Protein AF-A0A411MLT9-F1 (afdb_monomer_lite)

Foldseek 3Di:
DPPLVVLVVQLVVLVVQLVVLVVVLVVLVVVLVVLVVVLVVLVVVLVVLVVVVVVLPDDDDDPVRVVVSVVVNVVSVVSNVVSVVVNVVSVVVSVVSVVVSVVSVVSSVVSVVSSVVSVVVSVVVVVVVVVVVVVVVVVVVVVVVVVVVVVVD

Radius of gyration: 35.91 Å; chains: 1; bounding box: 62×25×120 Å

Structure (mmCIF, N/CA/C/O backbone):
data_AF-A0A411MLT9-F1
#
_entry.id   AF-A0A411MLT9-F1
#
loop_
_atom_site.group_PDB
_atom_site.id
_atom_site.type_symbol
_atom_site.label_atom_id
_atom_site.label_alt_id
_atom_site.label_comp_id
_atom_site.label_asym_id
_atom_site.label_entity_id
_atom_site.label_seq_id
_atom_site.pdbx_PDB_ins_code
_atom_site.Cartn_x
_atom_site.Cartn_y
_atom_site.Cartn_z
_atom_site.occupancy
_atom_site.B_iso_or_equiv
_atom_site.auth_seq_id
_atom_site.auth_comp_id
_atom_site.auth_asym_id
_atom_site.auth_atom_id
_atom_site.pdbx_PDB_model_num
ATOM 1 N N . MET A 1 1 ? 20.753 -8.782 -37.784 1.00 48.72 1 MET A N 1
ATOM 2 C CA . MET A 1 1 ? 20.481 -7.933 -36.599 1.00 48.72 1 MET A CA 1
ATOM 3 C C . MET A 1 1 ? 19.447 -8.604 -35.689 1.00 48.72 1 MET A C 1
ATOM 5 O O . MET A 1 1 ? 18.261 -8.456 -35.935 1.00 48.72 1 MET A O 1
ATOM 9 N N . ARG A 1 2 ? 19.865 -9.348 -34.655 1.00 52.91 2 ARG A N 1
ATOM 10 C CA . ARG A 1 2 ? 18.942 -9.989 -33.688 1.00 52.91 2 ARG A CA 1
ATOM 11 C C . ARG A 1 2 ? 18.630 -9.116 -32.456 1.00 52.91 2 ARG A C 1
ATOM 13 O O . ARG A 1 2 ? 17.584 -9.279 -31.847 1.00 52.91 2 ARG A O 1
ATOM 20 N N . CYS A 1 3 ? 19.452 -8.101 -32.169 1.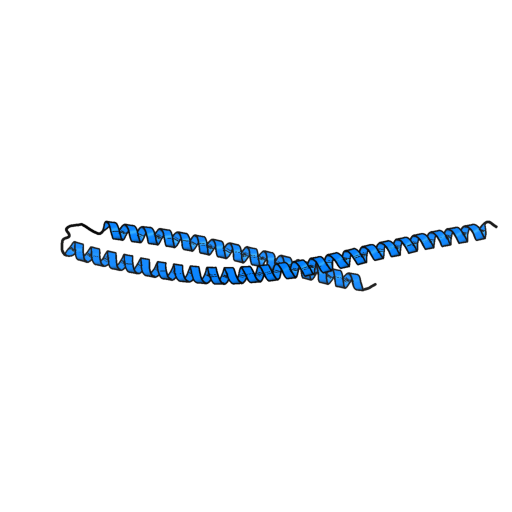00 59.75 3 CYS A N 1
ATOM 21 C CA . CYS A 1 3 ? 19.371 -7.341 -30.915 1.00 59.75 3 CYS A CA 1
ATOM 22 C C . CYS A 1 3 ? 18.087 -6.518 -30.691 1.00 59.75 3 CYS A C 1
ATOM 24 O O . CYS A 1 3 ? 17.785 -6.217 -29.545 1.00 59.75 3 CYS A O 1
ATOM 26 N N . SER A 1 4 ? 17.311 -6.119 -31.713 1.00 72.25 4 SER A N 1
ATOM 27 C CA . SER A 1 4 ? 16.112 -5.288 -31.451 1.00 72.25 4 SER A CA 1
ATOM 28 C C . SER A 1 4 ? 14.959 -6.053 -30.815 1.00 72.25 4 SER A C 1
ATOM 30 O O . SER A 1 4 ? 14.186 -5.441 -30.085 1.00 72.25 4 SER A O 1
ATOM 32 N N . ALA A 1 5 ? 14.823 -7.349 -31.110 1.00 82.50 5 ALA A N 1
ATOM 33 C CA . ALA A 1 5 ? 13.736 -8.164 -30.573 1.00 82.50 5 ALA A CA 1
ATOM 34 C C . ALA A 1 5 ? 13.896 -8.344 -29.057 1.00 82.50 5 ALA A C 1
ATOM 36 O O . ALA A 1 5 ? 12.936 -8.166 -28.311 1.00 82.50 5 ALA A O 1
ATOM 37 N N . ASP A 1 6 ? 15.130 -8.562 -28.599 1.00 87.50 6 ASP A N 1
ATOM 38 C CA . ASP A 1 6 ? 15.438 -8.674 -27.174 1.00 87.50 6 ASP A CA 1
ATOM 39 C C . ASP A 1 6 ? 15.133 -7.360 -26.446 1.00 87.50 6 ASP A C 1
ATOM 41 O O . ASP A 1 6 ? 14.421 -7.358 -25.447 1.00 87.50 6 ASP A O 1
ATOM 45 N N . TRP A 1 7 ? 15.580 -6.210 -26.969 1.00 86.38 7 TRP A N 1
ATOM 46 C CA . TRP A 1 7 ? 15.267 -4.904 -26.366 1.00 86.38 7 TRP A CA 1
ATOM 47 C C . TRP A 1 7 ? 13.764 -4.599 -26.329 1.00 86.38 7 TRP A C 1
ATOM 49 O O . TRP A 1 7 ? 13.293 -3.995 -25.366 1.00 86.38 7 TRP A O 1
ATOM 59 N N . GLN A 1 8 ? 13.001 -5.029 -27.339 1.00 89.19 8 GLN A N 1
ATOM 60 C CA . GLN A 1 8 ? 11.538 -4.931 -27.334 1.00 89.19 8 GLN A CA 1
ATOM 61 C C . GLN A 1 8 ? 10.915 -5.809 -26.244 1.00 89.19 8 GLN A C 1
ATOM 63 O O . GLN A 1 8 ? 10.004 -5.359 -25.549 1.00 89.19 8 GLN A O 1
ATOM 68 N N . ALA A 1 9 ? 11.416 -7.033 -26.058 1.00 90.94 9 ALA A N 1
ATOM 69 C CA . ALA A 1 9 ? 10.969 -7.917 -24.987 1.00 90.94 9 ALA A CA 1
ATOM 70 C C . ALA A 1 9 ? 11.275 -7.320 -23.602 1.00 90.94 9 ALA A C 1
ATOM 72 O O . ALA A 1 9 ? 10.384 -7.251 -22.755 1.00 90.94 9 ALA A O 1
ATOM 73 N N . TRP A 1 10 ? 12.488 -6.799 -23.390 1.00 91.69 10 TRP A N 1
ATOM 74 C CA . TRP A 1 10 ? 12.871 -6.119 -22.146 1.00 91.69 10 TRP A CA 1
ATOM 75 C C . TRP A 1 10 ? 12.020 -4.880 -21.863 1.00 91.69 10 TRP A C 1
ATOM 77 O O . TRP A 1 10 ? 11.622 -4.663 -20.718 1.00 91.69 10 TRP A O 1
ATOM 87 N N . LEU A 1 11 ? 11.703 -4.087 -22.891 1.00 93.56 11 LEU A N 1
ATOM 88 C CA . LEU A 1 11 ? 10.820 -2.932 -22.752 1.00 93.56 11 LEU A CA 1
ATOM 89 C C . LEU A 1 11 ? 9.418 -3.360 -22.299 1.00 93.56 11 LEU A C 1
ATOM 91 O O . LEU A 1 11 ? 8.921 -2.820 -21.315 1.00 93.56 11 LEU A O 1
ATOM 95 N N . ARG A 1 12 ? 8.827 -4.373 -22.944 1.00 93.94 12 ARG A N 1
ATOM 96 C CA . ARG A 1 12 ? 7.508 -4.911 -22.567 1.00 93.94 12 ARG A CA 1
ATOM 97 C C . ARG A 1 12 ? 7.491 -5.456 -21.140 1.00 93.94 12 ARG A C 1
ATOM 99 O O . ARG A 1 12 ? 6.563 -5.177 -20.392 1.00 93.94 12 ARG A O 1
ATOM 106 N N . LEU A 1 13 ? 8.528 -6.194 -20.736 1.00 93.94 13 LEU A N 1
ATOM 107 C CA . LEU A 1 13 ? 8.662 -6.691 -19.361 1.00 93.94 13 LEU A CA 1
ATOM 108 C C . LEU A 1 13 ? 8.785 -5.550 -18.340 1.00 93.94 13 LEU A C 1
ATOM 110 O O . LEU A 1 13 ? 8.270 -5.645 -17.226 1.00 93.94 13 LEU A O 1
ATOM 114 N N . ALA A 1 14 ? 9.469 -4.464 -18.696 1.00 92.94 14 ALA A N 1
ATOM 115 C CA . ALA A 1 14 ? 9.542 -3.287 -17.841 1.00 92.94 14 ALA A CA 1
ATOM 116 C C . ALA A 1 14 ? 8.189 -2.559 -17.756 1.00 92.94 14 ALA A C 1
ATOM 118 O O . ALA A 1 14 ? 7.812 -2.126 -16.670 1.00 92.94 14 ALA A O 1
ATOM 119 N N . GLU A 1 15 ? 7.442 -2.469 -18.861 1.00 95.19 15 GLU A N 1
ATOM 120 C CA . GLU A 1 15 ? 6.093 -1.883 -18.907 1.00 95.19 15 GLU A CA 1
ATOM 121 C C . GLU A 1 15 ? 5.118 -2.635 -18.011 1.00 95.19 15 GLU A C 1
ATOM 123 O O . GLU A 1 15 ? 4.476 -2.022 -17.157 1.00 95.19 15 GLU A O 1
ATOM 128 N N . THR A 1 16 ? 5.055 -3.962 -18.142 1.00 95.50 16 THR A N 1
ATOM 129 C CA . THR A 1 16 ? 4.176 -4.790 -17.306 1.00 95.50 16 THR A CA 1
ATOM 130 C C . THR A 1 16 ? 4.538 -4.667 -15.831 1.00 95.50 16 THR A C 1
ATOM 132 O O . THR A 1 16 ? 3.655 -4.549 -14.983 1.00 95.50 16 THR A O 1
ATOM 135 N N . ARG A 1 17 ? 5.835 -4.609 -15.502 1.00 94.19 17 ARG A N 1
ATOM 136 C CA . ARG A 1 17 ? 6.293 -4.412 -14.122 1.00 94.19 17 ARG A CA 1
ATOM 137 C C . ARG A 1 17 ? 5.906 -3.044 -13.560 1.00 94.19 17 ARG A C 1
ATOM 139 O O . ARG A 1 17 ? 5.497 -2.965 -12.404 1.00 94.19 17 ARG A O 1
ATOM 146 N N . VAL A 1 18 ? 6.024 -1.976 -14.349 1.00 96.25 18 VAL A N 1
ATOM 147 C CA . VAL A 1 18 ? 5.587 -0.628 -13.947 1.00 96.25 18 VAL A CA 1
ATOM 148 C C . VAL A 1 18 ? 4.076 -0.605 -13.711 1.00 96.25 18 VAL A C 1
ATOM 150 O O . VAL A 1 18 ? 3.640 -0.120 -12.670 1.00 96.25 18 VAL A O 1
ATOM 153 N N . GLN A 1 19 ? 3.289 -1.184 -14.621 1.00 95.81 19 GLN A N 1
ATOM 154 C CA . GLN A 1 19 ? 1.831 -1.261 -14.490 1.00 95.81 19 GLN A CA 1
ATOM 155 C C . GLN A 1 19 ? 1.405 -2.048 -13.247 1.00 95.81 19 GLN A C 1
ATOM 157 O O . GLN A 1 19 ? 0.563 -1.575 -12.487 1.00 95.81 19 GLN A O 1
ATOM 162 N N . ALA A 1 20 ? 2.021 -3.204 -12.990 1.00 95.50 20 ALA A N 1
ATOM 163 C CA . ALA A 1 20 ? 1.731 -4.008 -11.805 1.00 95.50 20 ALA A CA 1
ATOM 164 C C . ALA A 1 20 ? 2.023 -3.240 -10.503 1.00 95.50 20 ALA A C 1
ATOM 166 O O . ALA A 1 20 ? 1.218 -3.263 -9.574 1.00 95.50 20 ALA A O 1
ATOM 167 N N . LEU A 1 21 ? 3.139 -2.504 -10.445 1.00 95.44 21 LEU A N 1
ATOM 168 C CA . LEU A 1 21 ? 3.483 -1.675 -9.285 1.00 95.44 21 LEU A CA 1
ATOM 169 C C . LEU A 1 21 ? 2.514 -0.499 -9.101 1.00 95.44 21 LEU A C 1
ATOM 171 O O . LEU A 1 21 ? 2.144 -0.188 -7.972 1.00 95.44 21 LEU A O 1
ATOM 175 N N . GLN A 1 22 ? 2.069 0.134 -10.188 1.00 96.12 22 GLN A N 1
ATOM 176 C CA . GLN A 1 22 ? 1.059 1.197 -10.136 1.00 96.12 22 GLN A CA 1
ATOM 177 C C . GLN A 1 22 ? -0.294 0.675 -9.640 1.00 96.12 22 GLN A C 1
ATOM 179 O O . GLN A 1 22 ? -0.925 1.308 -8.794 1.00 96.12 22 GLN A O 1
ATOM 184 N N . GLN A 1 23 ? -0.721 -0.492 -10.125 1.00 95.62 23 GLN A N 1
ATOM 185 C CA . GLN A 1 23 ? -1.940 -1.150 -9.656 1.00 95.62 23 GLN A CA 1
ATOM 186 C C . GLN A 1 23 ? -1.831 -1.518 -8.173 1.00 95.62 23 GLN A C 1
ATOM 188 O O . GLN A 1 23 ? -2.728 -1.175 -7.402 1.00 95.62 23 GLN A O 1
ATOM 193 N N . GLY A 1 24 ? -0.712 -2.120 -7.759 1.00 94.88 24 GLY A N 1
ATOM 194 C CA . GLY A 1 24 ? -0.430 -2.436 -6.358 1.00 94.88 24 GLY A CA 1
ATOM 195 C C . GLY A 1 24 ? -0.509 -1.204 -5.456 1.00 94.88 24 GLY A C 1
ATOM 196 O O . GLY A 1 24 ? -1.246 -1.218 -4.475 1.00 94.88 24 GLY A O 1
ATOM 197 N N . LEU A 1 25 ? 0.146 -0.103 -5.843 1.00 95.75 25 LEU A N 1
ATOM 198 C CA . LEU A 1 25 ? 0.082 1.170 -5.117 1.00 95.75 25 LEU A CA 1
ATOM 199 C C . LEU A 1 25 ? -1.344 1.701 -4.991 1.00 95.75 25 LEU A C 1
ATOM 201 O O . LEU A 1 25 ? -1.741 2.125 -3.909 1.00 95.75 25 LEU A O 1
ATOM 205 N N . SER A 1 26 ? -2.125 1.656 -6.074 1.00 95.56 26 SER A N 1
ATOM 206 C CA . SER A 1 26 ? -3.521 2.098 -6.036 1.00 95.56 26 SER A CA 1
ATOM 207 C C . SER A 1 26 ? -4.364 1.258 -5.069 1.00 95.56 26 SER A C 1
ATOM 209 O O . SER A 1 26 ? -5.204 1.806 -4.357 1.00 95.56 26 SER A O 1
ATOM 211 N N . GLY A 1 27 ? -4.101 -0.052 -4.992 1.00 96.19 27 GLY A N 1
ATOM 212 C CA . GLY A 1 27 ? -4.727 -0.956 -4.030 1.00 96.19 27 GLY A CA 1
ATOM 213 C C . GLY A 1 27 ? -4.366 -0.593 -2.592 1.00 96.19 27 GLY A C 1
ATOM 214 O O . GLY A 1 27 ? -5.263 -0.387 -1.776 1.00 96.19 27 GLY A O 1
ATOM 215 N N . THR A 1 28 ? -3.074 -0.417 -2.306 1.00 94.25 28 THR A N 1
ATOM 216 C CA . THR A 1 28 ? -2.576 -0.009 -0.983 1.00 94.25 28 THR A CA 1
ATOM 217 C C . THR A 1 28 ? -3.170 1.336 -0.547 1.00 94.25 28 THR A C 1
ATOM 219 O O . THR A 1 28 ? -3.594 1.488 0.595 1.00 94.25 28 THR A O 1
ATOM 222 N N . THR A 1 29 ? -3.273 2.314 -1.454 1.00 94.25 29 THR A N 1
ATOM 223 C CA . THR A 1 29 ? -3.886 3.619 -1.154 1.00 94.25 29 THR A CA 1
ATOM 224 C C . THR A 1 29 ? -5.372 3.501 -0.819 1.00 94.25 29 THR A C 1
ATOM 226 O O . THR A 1 29 ? -5.824 4.128 0.135 1.00 94.25 29 THR A O 1
ATOM 229 N N . ARG A 1 30 ? -6.133 2.668 -1.540 1.00 96.56 30 ARG A N 1
ATOM 230 C CA . ARG A 1 30 ? -7.548 2.418 -1.207 1.00 96.56 30 ARG A CA 1
ATOM 231 C C . ARG A 1 30 ? -7.706 1.744 0.154 1.00 96.56 30 ARG A C 1
ATOM 233 O O . ARG A 1 30 ? -8.608 2.103 0.899 1.00 96.56 30 ARG A O 1
ATOM 240 N N . GLN A 1 31 ? -6.832 0.793 0.485 1.00 95.12 31 GLN A N 1
ATOM 241 C CA . GLN A 1 31 ? -6.841 0.132 1.793 1.00 95.12 31 GLN A CA 1
ATOM 242 C C . GLN A 1 31 ? -6.543 1.115 2.928 1.00 95.12 31 GLN A C 1
ATOM 244 O O . GLN A 1 31 ? -7.242 1.109 3.935 1.00 95.12 31 GLN A O 1
ATOM 249 N N . LEU A 1 32 ? -5.557 1.998 2.747 1.00 95.25 32 LEU A N 1
ATOM 250 C CA . LEU A 1 32 ? -5.257 3.055 3.714 1.00 95.25 32 LEU A CA 1
ATOM 251 C C . LEU A 1 32 ? -6.444 3.998 3.926 1.00 95.25 32 LEU A C 1
ATOM 253 O O . LEU A 1 32 ? -6.745 4.327 5.071 1.00 95.25 32 LEU A O 1
ATOM 257 N N . GLN A 1 33 ? -7.137 4.385 2.851 1.00 95.62 33 GLN A N 1
ATOM 258 C CA . GLN A 1 33 ? -8.341 5.209 2.956 1.00 95.62 33 GLN A CA 1
ATOM 259 C C . GLN A 1 33 ? -9.441 4.489 3.743 1.00 95.62 33 GLN A C 1
ATOM 261 O O . GLN A 1 33 ? -9.990 5.057 4.677 1.00 95.62 33 GLN A O 1
ATOM 266 N N . ALA A 1 34 ? -9.705 3.217 3.434 1.00 95.44 34 ALA A N 1
ATOM 267 C CA . ALA A 1 34 ? -10.717 2.439 4.145 1.00 95.44 34 ALA A CA 1
ATOM 268 C C . ALA A 1 34 ? -10.411 2.317 5.648 1.00 95.44 34 ALA A C 1
ATOM 270 O O . ALA A 1 34 ? -11.307 2.476 6.471 1.00 95.44 34 ALA A O 1
ATOM 271 N N . LEU A 1 35 ? -9.147 2.084 6.019 1.00 94.56 35 LEU A N 1
ATOM 272 C CA . LEU A 1 35 ? -8.732 2.059 7.425 1.00 94.56 35 LEU A CA 1
ATOM 273 C C . LEU A 1 35 ? -8.868 3.429 8.095 1.00 94.56 35 LEU A C 1
ATOM 275 O O . LEU A 1 35 ? -9.186 3.505 9.278 1.00 94.56 35 LEU A O 1
ATOM 279 N N . HIS A 1 36 ? -8.602 4.511 7.362 1.00 94.44 36 HIS A N 1
ATOM 280 C CA . HIS A 1 36 ? -8.798 5.867 7.867 1.00 94.44 36 HIS A CA 1
ATOM 281 C C . HIS A 1 36 ? -10.274 6.142 8.167 1.00 94.44 36 HIS A C 1
ATOM 283 O O . HIS A 1 36 ? -10.585 6.578 9.272 1.00 94.44 36 HIS A O 1
ATOM 289 N N . ASP A 1 37 ? -11.167 5.802 7.237 1.00 94.19 37 ASP A N 1
ATOM 290 C CA . ASP A 1 37 ? -12.613 5.987 7.388 1.00 94.19 37 ASP A CA 1
ATOM 291 C C . ASP A 1 37 ? -13.188 5.103 8.517 1.00 94.19 37 ASP A C 1
ATOM 293 O O . ASP A 1 37 ? -14.074 5.510 9.266 1.00 94.19 37 ASP A O 1
ATOM 297 N N . GLN A 1 38 ? -12.659 3.887 8.689 1.00 92.81 38 GLN A N 1
ATOM 298 C CA . GLN A 1 38 ? -13.008 3.025 9.825 1.00 92.81 38 GLN A CA 1
ATOM 299 C C . GLN A 1 38 ? -12.536 3.621 11.157 1.00 92.81 38 GLN A C 1
ATOM 301 O O . GLN A 1 38 ? -13.285 3.634 12.134 1.00 92.81 38 GLN A O 1
ATOM 306 N N . GLY A 1 39 ? -11.303 4.130 11.198 1.00 93.56 39 GLY A N 1
ATOM 307 C CA . GLY A 1 39 ? -10.742 4.761 12.388 1.00 93.56 39 GLY A CA 1
ATOM 308 C C . GLY A 1 39 ? -11.494 6.030 12.793 1.00 93.56 39 GLY A C 1
ATOM 309 O O . GLY A 1 39 ? -11.768 6.220 13.976 1.00 93.56 39 GLY A O 1
ATOM 310 N N . SER A 1 40 ? -11.880 6.877 11.835 1.00 93.00 40 SER A N 1
ATOM 311 C CA . SER A 1 40 ? -12.676 8.076 12.123 1.00 93.00 40 SER A CA 1
ATOM 312 C C . SER A 1 40 ? -14.053 7.718 12.683 1.00 93.00 40 SER A C 1
ATOM 314 O O . SER A 1 40 ? -14.439 8.265 13.714 1.00 93.00 40 SER A O 1
ATOM 316 N N . GLY A 1 41 ? -14.742 6.732 12.099 1.00 91.94 41 GLY A N 1
ATOM 317 C CA . GLY A 1 41 ? -16.033 6.263 12.609 1.00 91.94 41 GLY A CA 1
ATOM 318 C C . GLY A 1 41 ? -15.959 5.725 14.044 1.00 91.94 41 GLY A C 1
ATOM 319 O O . GLY A 1 41 ? -16.834 6.007 14.863 1.00 91.94 41 GLY A O 1
ATOM 320 N N . LEU A 1 42 ? -14.893 4.997 14.393 1.00 90.25 42 LEU A N 1
ATO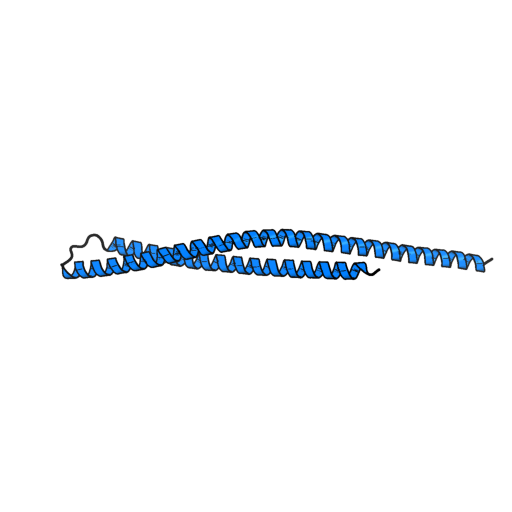M 321 C CA . LEU A 1 42 ? -14.676 4.531 15.769 1.00 90.25 42 LEU A CA 1
ATOM 322 C C . LEU A 1 42 ? -14.359 5.677 16.740 1.00 90.25 42 LEU A C 1
ATOM 324 O O . LEU A 1 42 ? -14.807 5.649 17.887 1.00 90.25 42 LEU A O 1
ATOM 328 N N . LEU A 1 43 ? -13.611 6.694 16.303 1.00 91.75 43 LEU A N 1
ATOM 329 C CA . LEU A 1 43 ? -13.342 7.885 17.115 1.00 91.75 43 LEU A CA 1
ATOM 330 C C . LEU A 1 43 ? -14.623 8.674 17.411 1.00 91.75 43 LEU A C 1
ATOM 332 O O . LEU A 1 43 ? -14.822 9.091 18.551 1.00 91.75 43 LEU A O 1
ATOM 336 N N . GLU A 1 44 ? -15.508 8.829 16.425 1.00 91.69 44 GLU A N 1
ATOM 337 C CA . GLU A 1 44 ? -16.820 9.460 16.612 1.00 91.69 44 GLU A CA 1
ATOM 338 C C . GLU A 1 44 ? -17.668 8.692 17.636 1.00 91.69 44 GLU A C 1
ATOM 340 O O . GLU A 1 44 ? -18.220 9.284 18.565 1.00 91.69 44 GLU A O 1
ATOM 345 N N . GLN A 1 45 ? -17.716 7.361 17.530 1.00 87.56 45 GLN A N 1
ATOM 346 C CA . GLN A 1 45 ? -18.437 6.514 18.485 1.00 87.56 45 GLN A CA 1
ATOM 347 C C . GLN A 1 45 ? -17.854 6.598 19.901 1.00 87.56 45 GLN A C 1
ATOM 349 O O . GLN A 1 45 ? -18.604 6.665 20.876 1.00 87.56 45 GLN A O 1
ATOM 354 N N . LEU A 1 46 ? -16.525 6.636 20.034 1.00 89.81 46 LEU A N 1
ATOM 355 C CA . LEU A 1 46 ? -15.870 6.840 21.325 1.00 89.81 46 LEU A CA 1
ATOM 356 C C . LEU A 1 46 ? -16.230 8.185 21.952 1.00 89.81 46 LEU A C 1
ATOM 358 O O . LEU A 1 46 ? -16.405 8.253 23.170 1.00 89.81 46 LEU A O 1
ATOM 362 N N . GLU A 1 47 ? -16.352 9.239 21.150 1.00 89.50 47 GLU A N 1
ATOM 363 C CA . GLU A 1 47 ? -16.736 10.556 21.647 1.00 89.50 47 GLU A CA 1
ATOM 364 C C . 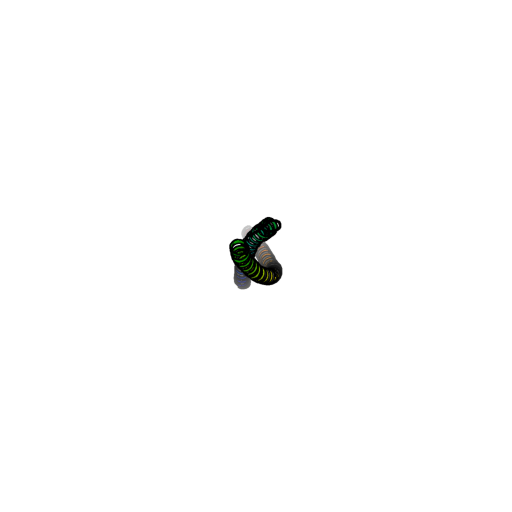GLU A 1 47 ? -18.190 10.571 22.135 1.00 89.50 47 GLU A C 1
ATOM 366 O O . GLU A 1 47 ? -18.460 11.058 23.233 1.00 89.50 47 GLU A O 1
ATOM 371 N N . VAL A 1 48 ? -19.106 9.916 21.414 1.00 87.75 48 VAL A N 1
ATOM 372 C CA . VAL A 1 48 ? -20.490 9.708 21.878 1.00 87.75 48 VAL A CA 1
ATOM 373 C C . VAL A 1 48 ? -20.518 8.950 23.211 1.00 87.75 48 VAL A C 1
ATOM 375 O O . VAL A 1 48 ? -21.208 9.355 24.146 1.00 87.75 48 VAL A O 1
ATOM 378 N N . LEU A 1 49 ? -19.732 7.875 23.350 1.00 87.00 49 LEU A N 1
ATOM 379 C CA . LEU A 1 49 ? -19.643 7.121 24.607 1.00 87.00 49 LEU A CA 1
ATOM 380 C C . LEU A 1 49 ? -19.079 7.965 25.763 1.00 87.00 49 LEU A C 1
ATOM 382 O O . LEU A 1 49 ? -19.488 7.783 26.912 1.00 87.00 49 LEU A O 1
ATOM 386 N N . ARG A 1 50 ? -18.149 8.886 25.484 1.00 85.44 50 ARG A N 1
ATOM 387 C CA . ARG A 1 50 ? -17.617 9.822 26.487 1.00 85.44 50 ARG A CA 1
ATOM 388 C C . ARG A 1 50 ? -18.665 10.839 26.923 1.00 85.44 50 ARG A C 1
ATOM 390 O O . ARG A 1 50 ? -18.792 11.061 28.124 1.00 85.44 50 ARG A O 1
ATOM 397 N N . GLN A 1 51 ? -19.430 11.398 25.989 1.00 85.06 51 GLN A N 1
ATOM 398 C CA . GLN A 1 51 ? -20.511 12.342 26.287 1.00 85.06 51 GLN A CA 1
ATOM 399 C C . GLN A 1 51 ? -21.595 11.695 27.156 1.00 85.06 51 GLN A C 1
ATOM 401 O O . GLN A 1 51 ? -21.923 12.226 28.216 1.00 85.06 51 GLN A O 1
ATOM 406 N N . LEU A 1 52 ? -22.037 10.482 26.798 1.00 80.38 52 LEU A N 1
ATOM 407 C CA . LEU A 1 52 ? -23.012 9.710 27.581 1.00 80.38 52 LEU A CA 1
ATOM 408 C C . LEU A 1 52 ? -22.556 9.447 29.024 1.00 80.38 52 LEU A C 1
ATOM 410 O O . LEU A 1 52 ? -23.382 9.337 29.923 1.00 80.38 52 LEU A O 1
ATOM 414 N N . ARG A 1 53 ? -21.244 9.341 29.265 1.00 77.00 53 ARG A N 1
ATOM 415 C CA . ARG A 1 53 ? -20.695 9.166 30.615 1.00 77.00 53 ARG A CA 1
ATOM 416 C C . ARG A 1 53 ? -20.746 10.456 31.442 1.00 77.00 53 ARG A C 1
ATOM 418 O O . ARG A 1 53 ? -20.897 10.366 32.656 1.00 77.00 53 ARG A O 1
ATOM 425 N N . ILE A 1 54 ? -20.592 11.622 30.814 1.00 76.75 54 ILE A N 1
ATOM 426 C CA . ILE A 1 54 ? -20.623 12.930 31.492 1.00 76.75 54 ILE A CA 1
ATOM 427 C C . ILE A 1 54 ? -22.057 13.280 31.912 1.00 76.75 54 ILE A C 1
ATOM 429 O O . ILE A 1 54 ? -22.268 13.776 33.014 1.00 76.75 54 ILE A O 1
ATOM 433 N N . GLU A 1 55 ? -23.051 12.959 31.078 1.00 66.81 55 GLU A N 1
ATOM 434 C CA . GLU A 1 55 ? -24.478 13.204 31.357 1.00 66.81 55 GLU A CA 1
ATOM 435 C C . GLU A 1 55 ? -25.019 12.435 32.580 1.00 66.81 55 GLU A C 1
ATOM 437 O O . GLU A 1 55 ? -26.068 12.775 33.127 1.00 66.81 55 GLU A O 1
ATOM 442 N N . GLU A 1 56 ? -24.305 11.400 33.028 1.00 66.06 56 GLU A N 1
ATOM 443 C CA . GLU A 1 56 ? -24.687 10.540 34.151 1.00 66.06 56 GLU A CA 1
ATOM 444 C C . GLU A 1 56 ? -24.224 11.061 35.530 1.00 66.06 56 GLU A C 1
ATOM 446 O O . GLU A 1 56 ? -24.594 10.487 36.559 1.00 66.06 56 GLU A O 1
ATOM 451 N N . GLU A 1 57 ? -23.438 12.143 35.589 1.00 65.00 57 GLU A N 1
ATOM 452 C CA . GLU A 1 57 ? -22.969 12.750 36.841 1.00 65.00 57 GLU A CA 1
ATOM 453 C C . GLU A 1 57 ? -23.951 13.831 37.344 1.00 65.00 57 GLU A C 1
ATOM 455 O O . GLU A 1 57 ? -24.273 14.777 36.632 1.00 65.00 57 GLU A O 1
ATOM 460 N N . GLY A 1 58 ? -24.424 13.721 38.598 1.00 64.69 58 GLY A N 1
ATOM 461 C CA . GLY A 1 58 ? -25.135 14.821 39.281 1.00 64.69 58 GLY A CA 1
ATOM 462 C C . GLY A 1 58 ? -26.606 14.603 39.662 1.00 64.69 58 GLY A C 1
ATOM 463 O O . GLY A 1 58 ? -27.277 15.567 40.024 1.00 64.69 58 GLY A O 1
ATOM 464 N N . GLN A 1 59 ? -27.127 13.372 39.631 1.00 67.38 59 GLN A N 1
ATOM 465 C CA . GLN A 1 59 ? -28.51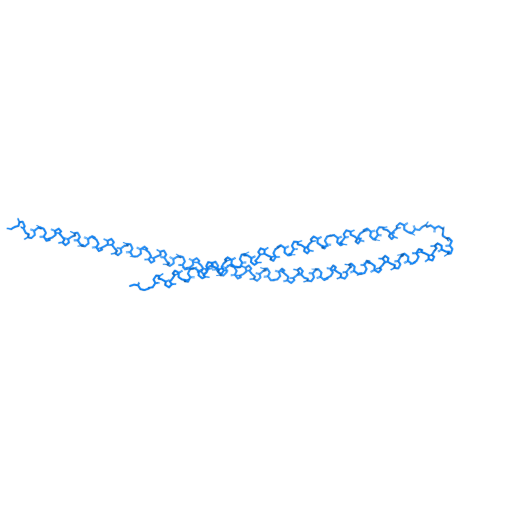2 13.085 40.042 1.00 67.38 59 GLN A CA 1
ATOM 466 C C . GLN A 1 59 ? -28.597 12.463 41.447 1.00 67.38 59 GLN A C 1
ATOM 468 O O . GLN A 1 59 ? -27.789 11.610 41.817 1.00 67.38 59 GLN A O 1
ATOM 473 N N . HIS A 1 60 ? -29.610 12.851 42.233 1.00 75.31 60 HIS A N 1
ATOM 474 C CA . HIS A 1 60 ? -29.976 12.143 43.464 1.00 75.31 60 HIS A CA 1
ATOM 475 C C . HIS A 1 60 ? -30.696 10.842 43.099 1.00 75.31 60 HIS A C 1
ATOM 477 O O . HIS A 1 60 ? -31.829 10.863 42.621 1.00 75.31 60 HIS A O 1
ATOM 483 N N . LEU A 1 61 ? -30.025 9.710 43.311 1.00 79.06 61 LEU A N 1
ATOM 484 C CA . LEU A 1 61 ? -30.492 8.396 42.873 1.00 79.06 61 LEU A CA 1
ATOM 485 C C . LEU A 1 61 ? -30.908 7.539 44.068 1.00 79.06 61 LEU A C 1
ATOM 487 O O . LEU A 1 61 ? -30.215 7.474 45.084 1.00 79.06 61 LEU A O 1
ATOM 491 N N . SER A 1 62 ? -32.016 6.817 43.919 1.00 85.38 62 SER A N 1
ATOM 492 C CA . SER A 1 62 ? -32.329 5.689 44.797 1.00 85.38 62 SER A CA 1
ATOM 493 C C . SER A 1 62 ? -31.295 4.568 44.630 1.00 85.38 62 SER A C 1
ATOM 495 O O . SER A 1 62 ? -30.614 4.467 43.609 1.00 85.38 62 SER A O 1
ATOM 497 N N . TYR A 1 63 ? -31.205 3.665 45.609 1.00 83.81 63 TYR A N 1
ATOM 498 C CA . TYR A 1 63 ? -30.265 2.538 45.566 1.00 83.81 63 TYR A CA 1
ATOM 499 C C . TYR A 1 63 ? -30.420 1.658 44.309 1.00 83.81 63 TYR A C 1
ATOM 501 O O . TYR A 1 63 ? -29.424 1.243 43.716 1.00 83.81 63 TYR A O 1
ATOM 509 N N . ALA A 1 64 ? -31.657 1.398 43.871 1.00 86.50 64 ALA A N 1
ATOM 510 C CA . ALA A 1 64 ? -31.919 0.629 42.654 1.00 86.50 64 ALA A CA 1
ATOM 511 C C . ALA A 1 64 ? -31.399 1.358 41.403 1.00 86.50 64 ALA A C 1
ATOM 513 O O . ALA A 1 64 ? -30.679 0.765 40.600 1.00 86.50 64 ALA A O 1
ATOM 514 N N . GLN A 1 65 ? -31.673 2.662 41.301 1.00 84.38 65 GLN A N 1
ATOM 515 C CA . GLN A 1 65 ? -31.210 3.502 40.194 1.00 84.38 65 GLN A CA 1
ATOM 516 C C . GLN A 1 65 ? -29.681 3.615 40.158 1.00 84.38 65 GLN A C 1
ATOM 518 O O . GLN A 1 65 ? -29.089 3.523 39.087 1.00 84.38 65 GLN A O 1
ATOM 523 N N . LEU A 1 66 ? -29.025 3.734 41.317 1.00 84.25 66 LEU A N 1
ATOM 524 C CA . LEU A 1 66 ? -27.564 3.729 41.411 1.00 84.25 66 LEU A CA 1
ATOM 525 C C . LEU A 1 66 ? -26.973 2.419 40.874 1.00 84.25 66 LEU A C 1
ATOM 527 O O . LEU A 1 66 ? -25.972 2.420 40.160 1.00 84.25 66 LEU A O 1
ATOM 531 N N . ARG A 1 67 ? -27.588 1.283 41.207 1.00 87.56 67 ARG A N 1
ATOM 532 C CA . ARG A 1 67 ? -27.091 -0.033 40.799 1.00 87.56 67 ARG A CA 1
ATOM 533 C C . ARG A 1 67 ? -27.226 -0.258 39.292 1.00 87.56 67 ARG A C 1
ATOM 535 O O . ARG A 1 67 ? -26.326 -0.836 38.681 1.00 87.56 67 ARG A O 1
ATOM 542 N N . ASP A 1 68 ? -28.315 0.214 38.696 1.00 87.00 68 ASP A N 1
ATOM 543 C CA . ASP A 1 68 ? -28.511 0.164 37.246 1.00 87.00 68 ASP A CA 1
ATOM 544 C C . ASP A 1 68 ? -27.592 1.143 36.507 1.00 87.00 68 ASP A C 1
ATOM 546 O O . ASP A 1 68 ? -26.998 0.766 35.493 1.00 87.00 68 ASP A O 1
ATOM 550 N N . LEU A 1 69 ? -27.358 2.334 37.069 1.00 84.38 69 LEU A N 1
ATOM 551 C CA . LEU A 1 69 ? -26.367 3.280 36.555 1.00 84.38 69 LEU A CA 1
ATOM 552 C C . LEU A 1 69 ? -24.966 2.657 36.517 1.00 84.38 69 LEU A C 1
ATOM 554 O O . LEU A 1 69 ? -24.305 2.665 35.483 1.00 84.38 69 LEU A O 1
ATOM 558 N N . LEU A 1 70 ? -24.523 2.035 37.613 1.00 85.38 70 LEU A N 1
ATOM 559 C CA . LEU A 1 70 ? -23.208 1.387 37.681 1.00 85.38 70 LEU A CA 1
ATOM 560 C C . LEU A 1 70 ? -23.054 0.255 36.653 1.00 85.38 70 LEU A C 1
ATOM 562 O O . LEU A 1 70 ? -21.979 0.093 36.070 1.00 85.38 70 LEU A O 1
ATOM 566 N N . ARG A 1 71 ? -24.119 -0.516 36.391 1.00 89.06 71 ARG A N 1
ATOM 567 C CA . ARG A 1 71 ? -24.122 -1.542 35.332 1.00 89.06 71 ARG A CA 1
ATOM 568 C C . ARG A 1 71 ? -23.961 -0.919 33.952 1.00 89.06 71 ARG A C 1
ATOM 570 O O . ARG A 1 71 ? -23.159 -1.412 33.157 1.00 89.06 71 ARG A O 1
ATOM 577 N N . ARG A 1 72 ? -24.694 0.161 33.676 1.00 86.62 72 ARG A N 1
ATOM 578 C CA . ARG A 1 72 ? -24.600 0.890 32.410 1.00 86.62 72 ARG A CA 1
ATOM 579 C C . ARG A 1 72 ? -23.207 1.488 32.220 1.00 86.62 72 ARG A C 1
ATOM 581 O O . ARG A 1 72 ? -22.604 1.278 31.173 1.00 86.62 72 ARG A O 1
ATOM 588 N N . GLN A 1 73 ? -22.631 2.098 33.253 1.00 86.19 73 GLN A N 1
ATOM 589 C CA . GLN A 1 73 ? -21.258 2.603 33.215 1.00 86.19 73 GLN A CA 1
ATOM 590 C C . GLN A 1 73 ? -20.226 1.503 32.963 1.00 86.19 73 GLN A C 1
ATOM 592 O O . GLN A 1 73 ? -19.290 1.704 32.189 1.00 86.19 73 GLN A O 1
ATOM 597 N N . ALA A 1 74 ? -20.376 0.332 33.588 1.00 89.19 74 ALA A N 1
ATOM 598 C CA . ALA A 1 74 ? -19.490 -0.803 33.339 1.00 89.19 74 ALA A CA 1
ATOM 599 C C . ALA A 1 74 ? -19.567 -1.272 31.876 1.00 89.19 74 ALA A C 1
ATOM 601 O O . ALA A 1 74 ? -18.532 -1.549 31.265 1.00 89.19 74 ALA A O 1
ATOM 602 N N . LEU A 1 75 ? -20.773 -1.305 31.297 1.00 90.94 75 LEU A N 1
ATOM 603 C CA . LEU A 1 75 ? -20.979 -1.625 29.885 1.00 90.94 75 LEU A CA 1
ATOM 604 C C . LEU A 1 75 ? -20.311 -0.592 28.965 1.00 90.94 75 LEU A C 1
ATOM 606 O O . LEU A 1 75 ? -19.538 -0.983 28.092 1.00 90.94 75 LEU A O 1
ATOM 610 N N . LEU A 1 76 ? -20.548 0.705 29.192 1.00 87.50 76 LEU A N 1
ATOM 611 C CA . LEU A 1 76 ? -19.972 1.792 28.389 1.00 87.50 76 LEU A CA 1
ATOM 612 C C . LEU A 1 76 ? -18.438 1.791 28.448 1.00 87.50 76 LEU A C 1
ATOM 614 O O . LEU A 1 76 ? -17.772 1.921 27.423 1.00 87.50 76 LEU A O 1
ATOM 618 N N . ARG A 1 77 ? -17.853 1.566 29.634 1.00 89.38 77 ARG A N 1
ATOM 619 C CA . ARG A 1 77 ? -16.395 1.432 29.797 1.00 89.38 77 ARG A CA 1
ATOM 620 C C . ARG A 1 77 ? -15.844 0.250 29.007 1.00 89.38 77 ARG A C 1
ATOM 622 O O . ARG A 1 77 ? -14.808 0.390 28.364 1.00 89.38 77 ARG A O 1
ATOM 629 N N . ARG A 1 78 ? -16.529 -0.897 29.032 1.00 92.31 78 ARG A N 1
ATOM 630 C CA . ARG A 1 78 ? -16.117 -2.083 28.270 1.00 92.31 78 ARG A CA 1
ATOM 631 C C . ARG A 1 78 ? -16.191 -1.835 26.764 1.00 92.31 78 ARG A C 1
ATOM 633 O O . ARG A 1 78 ? -15.260 -2.200 26.057 1.00 92.31 78 ARG A O 1
ATOM 640 N N . GLN A 1 79 ? -17.257 -1.198 26.281 1.00 91.25 79 GLN A N 1
ATOM 641 C CA . GLN A 1 79 ? -17.392 -0.827 24.868 1.00 91.25 79 GLN A CA 1
ATOM 642 C C . GLN A 1 79 ? -16.274 0.128 24.433 1.00 91.25 79 GLN A C 1
ATOM 644 O O . GLN A 1 79 ? -15.604 -0.132 23.438 1.00 91.25 79 GLN A O 1
ATOM 649 N N . ALA A 1 80 ? -15.990 1.161 25.232 1.00 90.12 80 ALA A N 1
ATOM 650 C CA . ALA A 1 80 ? -14.902 2.092 24.952 1.00 90.12 80 ALA A CA 1
ATOM 651 C C . ALA A 1 80 ? -13.520 1.410 24.946 1.00 90.12 80 ALA A C 1
ATOM 653 O O . ALA A 1 80 ? -12.669 1.733 24.117 1.00 90.12 80 ALA A O 1
ATOM 654 N N . GLN A 1 81 ? -13.286 0.444 25.840 1.00 93.94 81 GLN A N 1
ATOM 655 C CA . GLN A 1 81 ? -12.049 -0.345 25.848 1.00 93.94 81 GLN A CA 1
ATOM 656 C C . GLN A 1 81 ? -11.886 -1.170 24.570 1.00 93.94 81 GLN A C 1
ATOM 658 O O . GLN A 1 81 ? -10.803 -1.165 23.992 1.00 93.94 81 GLN A O 1
ATOM 663 N N . VAL A 1 82 ? -12.947 -1.841 24.112 1.00 94.69 82 VAL A N 1
ATOM 664 C CA . VAL A 1 82 ? -12.921 -2.615 22.860 1.00 94.69 82 VAL A CA 1
ATOM 665 C C . VAL A 1 82 ? -12.597 -1.705 21.674 1.00 94.69 82 VAL A C 1
ATOM 667 O O . VAL A 1 82 ? -11.637 -1.975 20.960 1.00 94.69 82 VAL A O 1
ATOM 670 N N . MET A 1 83 ? -13.296 -0.576 21.534 1.00 93.00 83 MET A N 1
ATOM 671 C CA . MET A 1 83 ? -13.043 0.381 20.448 1.00 93.00 83 MET A CA 1
ATOM 672 C C . MET A 1 83 ? -11.623 0.965 20.494 1.00 93.00 83 MET A C 1
ATOM 674 O O . MET A 1 83 ? -10.995 1.166 19.460 1.00 93.00 83 MET A O 1
ATOM 678 N N . THR A 1 84 ? -11.073 1.205 21.689 1.00 93.88 84 THR A N 1
ATOM 679 C CA . THR A 1 84 ? -9.681 1.669 21.834 1.00 93.88 84 THR A CA 1
ATOM 680 C C . THR A 1 84 ? -8.680 0.624 21.330 1.00 93.88 84 THR A C 1
ATOM 682 O O . THR A 1 84 ? -7.687 0.974 20.693 1.00 93.88 84 THR A O 1
ATOM 685 N N . LEU A 1 85 ? -8.935 -0.662 21.591 1.00 96.31 85 LEU A N 1
ATOM 686 C CA . LEU A 1 85 ? -8.099 -1.752 21.081 1.00 96.31 85 LEU A CA 1
ATOM 687 C C . LEU A 1 85 ? -8.214 -1.888 19.558 1.00 96.31 85 LEU A C 1
ATOM 689 O O . LEU A 1 85 ? -7.198 -2.078 18.892 1.00 96.31 85 LEU A O 1
ATOM 693 N N . GLU A 1 86 ? -9.418 -1.755 19.004 1.00 95.00 86 GLU A N 1
ATOM 694 C CA . GLU A 1 86 ? -9.648 -1.760 17.554 1.00 95.00 86 GLU A CA 1
ATOM 695 C C . GLU A 1 86 ? -8.921 -0.596 16.868 1.00 95.00 86 GLU A C 1
ATOM 697 O O . GLU A 1 86 ? -8.229 -0.804 15.872 1.00 95.00 86 GLU A O 1
ATOM 702 N N . LEU A 1 87 ? -8.966 0.610 17.442 1.00 95.44 87 LEU A N 1
ATOM 703 C CA . LEU A 1 87 ? -8.202 1.757 16.945 1.00 95.44 87 LEU A CA 1
ATOM 704 C C . LEU A 1 87 ? -6.690 1.520 16.973 1.00 95.44 87 LEU A C 1
ATOM 706 O O . LEU A 1 87 ? -5.996 1.888 16.026 1.00 95.44 87 LEU A O 1
ATOM 710 N N . ALA A 1 88 ? -6.170 0.885 18.025 1.00 96.62 88 ALA A N 1
ATOM 711 C CA . ALA A 1 88 ? -4.753 0.539 18.095 1.00 96.62 88 ALA A CA 1
ATOM 712 C C . ALA A 1 88 ? -4.358 -0.455 16.987 1.00 96.62 88 ALA A C 1
ATOM 714 O O . ALA A 1 88 ? -3.313 -0.296 16.354 1.00 96.62 88 ALA A O 1
ATOM 715 N N . GLN A 1 89 ? -5.215 -1.441 16.702 1.00 96.88 89 GLN A N 1
ATOM 716 C CA . GLN A 1 89 ? -5.005 -2.388 15.603 1.00 96.88 89 GLN A CA 1
ATOM 717 C C . GLN A 1 89 ? -5.051 -1.694 14.237 1.00 96.88 89 GLN A C 1
ATOM 719 O O . GLN A 1 89 ? -4.172 -1.931 13.408 1.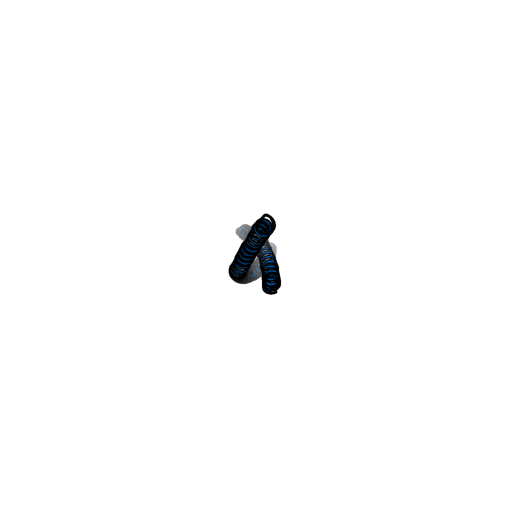00 96.88 89 GLN A O 1
ATOM 724 N N . ILE A 1 90 ? -6.026 -0.808 14.012 1.00 96.25 90 ILE A N 1
ATOM 725 C CA . ILE A 1 90 ? -6.127 -0.006 12.785 1.00 96.25 90 ILE A CA 1
ATOM 726 C C . ILE A 1 90 ? -4.872 0.852 12.602 1.00 96.25 90 ILE A C 1
ATOM 728 O O . ILE A 1 90 ? -4.293 0.851 11.517 1.00 96.25 90 ILE A O 1
ATOM 732 N N . SER A 1 91 ? -4.402 1.527 13.655 1.00 95.88 91 SER A N 1
ATOM 733 C CA . SER A 1 91 ? -3.176 2.335 13.606 1.00 95.88 91 SER A CA 1
ATOM 734 C C . SER A 1 91 ? -1.963 1.491 13.212 1.00 95.88 91 SER A C 1
ATOM 736 O O . SER A 1 91 ? -1.194 1.877 12.334 1.00 95.88 91 SER A O 1
ATOM 738 N N . GLN A 1 92 ? -1.808 0.305 13.807 1.00 97.00 92 GLN A N 1
ATOM 739 C CA . GLN A 1 92 ? -0.711 -0.602 13.470 1.00 97.00 92 GLN A CA 1
ATOM 740 C C . GLN A 1 92 ? -0.779 -1.063 12.004 1.00 97.00 92 GLN A C 1
ATOM 742 O O . GLN A 1 92 ? 0.241 -1.106 11.311 1.00 97.00 92 GLN A O 1
ATOM 747 N N . GLN A 1 93 ? -1.976 -1.387 11.509 1.00 95.88 93 GLN A N 1
ATOM 748 C CA . GLN A 1 93 ? -2.186 -1.767 10.110 1.00 95.88 93 GLN A CA 1
ATOM 749 C C . GLN A 1 93 ? -1.889 -0.608 9.151 1.00 95.88 93 GLN A C 1
ATOM 751 O O . GLN A 1 93 ? -1.254 -0.819 8.115 1.00 95.88 93 GLN A O 1
ATOM 756 N N . GLN A 1 94 ? -2.291 0.616 9.500 1.00 96.12 94 GLN A N 1
ATOM 757 C CA . GLN A 1 94 ? -1.979 1.817 8.726 1.00 96.12 94 GLN A CA 1
ATOM 758 C C . GLN A 1 94 ? -0.470 2.037 8.625 1.00 96.12 94 GLN A C 1
ATOM 760 O O . GLN A 1 94 ? 0.038 2.228 7.521 1.00 96.12 94 GLN A O 1
ATOM 765 N N . GLU A 1 95 ? 0.265 1.945 9.735 1.00 96.56 95 GLU A N 1
ATOM 766 C CA . GLU A 1 95 ? 1.726 2.070 9.724 1.00 96.56 95 GLU A CA 1
ATOM 767 C C . GLU A 1 95 ? 2.386 1.015 8.830 1.00 96.56 95 GLU A C 1
ATOM 769 O O . GLU A 1 95 ? 3.293 1.324 8.052 1.00 96.56 95 GLU A O 1
ATOM 774 N N . GLN A 1 96 ? 1.927 -0.237 8.909 1.00 96.56 96 GLN A N 1
ATOM 775 C CA . GLN A 1 96 ? 2.455 -1.316 8.081 1.00 96.56 96 GLN A CA 1
ATOM 776 C C . GLN A 1 96 ? 2.200 -1.056 6.591 1.00 96.56 96 GLN A C 1
ATOM 778 O O . GLN A 1 96 ? 3.126 -1.152 5.783 1.00 96.56 96 GLN A O 1
ATOM 783 N N . LEU A 1 97 ? 0.976 -0.671 6.222 1.00 96.00 97 LEU A N 1
ATOM 784 C CA . LEU A 1 97 ? 0.627 -0.364 4.835 1.00 96.00 97 LEU A CA 1
ATOM 785 C C . LEU A 1 97 ? 1.356 0.875 4.307 1.00 96.00 97 LEU A C 1
ATOM 787 O O . LEU A 1 97 ? 1.762 0.879 3.148 1.00 96.00 97 LEU A O 1
ATOM 791 N N . GLN A 1 98 ? 1.582 1.899 5.132 1.00 96.25 98 GLN A N 1
ATOM 792 C CA . GLN A 1 98 ? 2.381 3.070 4.754 1.00 96.25 98 GLN A CA 1
ATOM 793 C C . GLN A 1 98 ? 3.834 2.688 4.445 1.00 96.25 98 GLN A C 1
ATOM 795 O O . GLN A 1 98 ? 4.395 3.156 3.450 1.00 96.25 98 GLN A O 1
ATOM 800 N N . ARG A 1 99 ? 4.439 1.789 5.236 1.00 96.38 99 ARG A N 1
ATOM 801 C CA . ARG A 1 99 ? 5.781 1.250 4.947 1.00 96.38 99 ARG A CA 1
ATOM 802 C C . ARG A 1 99 ? 5.792 0.490 3.622 1.00 96.38 99 ARG A C 1
ATOM 804 O O . ARG A 1 99 ? 6.621 0.780 2.760 1.00 96.38 99 ARG A O 1
ATOM 811 N N . THR A 1 100 ? 4.824 -0.403 3.409 1.00 94.94 100 THR A N 1
ATOM 812 C CA . THR A 1 100 ? 4.673 -1.129 2.138 1.00 94.94 100 THR A CA 1
ATOM 813 C C . THR A 1 100 ? 4.470 -0.177 0.956 1.00 94.94 100 THR A C 1
ATOM 815 O O . THR A 1 100 ? 5.068 -0.367 -0.102 1.00 94.94 100 THR A O 1
ATOM 818 N N . GLN A 1 101 ? 3.678 0.883 1.122 1.00 96.25 101 GLN A N 1
ATOM 819 C CA . GLN A 1 101 ? 3.465 1.895 0.091 1.00 96.25 101 GLN A CA 1
ATOM 820 C C . GLN A 1 101 ? 4.773 2.620 -0.257 1.00 96.25 101 GLN A C 1
ATOM 822 O O . GLN A 1 101 ? 5.083 2.788 -1.438 1.00 96.25 101 GLN A O 1
ATOM 827 N N . ALA A 1 102 ? 5.564 3.022 0.741 1.00 95.56 102 ALA A N 1
ATOM 828 C CA . ALA A 1 102 ? 6.852 3.677 0.524 1.00 95.56 102 ALA A CA 1
ATOM 829 C C . ALA A 1 102 ? 7.837 2.769 -0.237 1.00 95.56 102 ALA A C 1
ATOM 831 O O . ALA A 1 102 ? 8.494 3.206 -1.189 1.00 95.56 102 ALA A O 1
ATOM 832 N N . GLU A 1 103 ? 7.892 1.484 0.116 1.00 95.94 103 GLU A N 1
ATOM 833 C CA . GLU A 1 103 ? 8.694 0.483 -0.593 1.00 95.94 103 GLU A CA 1
ATOM 834 C C . GLU A 1 103 ? 8.230 0.302 -2.044 1.00 95.94 103 GLU A C 1
ATOM 836 O O . GLU A 1 103 ? 9.044 0.337 -2.971 1.00 95.94 103 GLU A O 1
ATOM 841 N N . GLN A 1 104 ? 6.921 0.176 -2.269 1.00 94.56 104 GLN A N 1
ATOM 842 C CA . GLN A 1 104 ? 6.341 0.073 -3.609 1.00 94.56 104 GLN A CA 1
ATOM 843 C C . GLN A 1 104 ? 6.628 1.325 -4.456 1.00 94.56 104 GLN A C 1
ATOM 845 O O . GLN A 1 104 ? 6.920 1.205 -5.647 1.00 94.56 104 GLN A O 1
ATOM 850 N N . GLN A 1 105 ? 6.618 2.526 -3.867 1.00 96.69 105 GLN A N 1
ATOM 851 C CA . GLN A 1 105 ? 6.987 3.768 -4.559 1.00 96.69 105 GLN A CA 1
ATOM 852 C C . GLN A 1 105 ? 8.465 3.780 -4.973 1.00 96.69 105 GLN A C 1
ATOM 854 O O . GLN A 1 105 ? 8.795 4.181 -6.093 1.00 96.69 105 GLN A O 1
ATOM 859 N N . LEU A 1 106 ? 9.367 3.316 -4.105 1.00 96.94 106 LEU A N 1
ATOM 860 C CA . LEU A 1 106 ? 10.785 3.141 -4.437 1.00 96.94 106 LEU A CA 1
ATOM 861 C C . LEU A 1 106 ? 10.972 2.130 -5.577 1.00 96.94 106 LEU A C 1
ATOM 863 O O . LEU A 1 106 ? 11.695 2.394 -6.545 1.00 96.94 106 LEU A O 1
ATOM 867 N N . GLN A 1 107 ? 10.276 0.995 -5.510 1.00 95.38 107 GLN A N 1
ATOM 868 C CA . GLN A 1 107 ? 10.285 -0.011 -6.570 1.00 95.38 107 GLN A CA 1
ATOM 869 C C . GLN A 1 107 ? 9.742 0.549 -7.890 1.00 95.38 107 GLN A C 1
ATOM 871 O O . GLN A 1 107 ? 10.331 0.307 -8.943 1.00 95.38 107 GLN A O 1
ATOM 876 N N . LEU A 1 108 ? 8.680 1.355 -7.851 1.00 96.69 108 LEU A N 1
ATOM 877 C CA . LEU A 1 108 ? 8.124 2.000 -9.037 1.00 96.69 108 LEU A CA 1
ATOM 878 C C . LEU A 1 108 ? 9.134 2.957 -9.676 1.00 96.69 108 LEU A C 1
ATOM 880 O O . LEU A 1 108 ? 9.385 2.859 -10.875 1.00 96.69 108 LEU A O 1
ATOM 884 N N . ARG A 1 109 ? 9.777 3.826 -8.885 1.00 96.75 109 ARG A N 1
ATOM 885 C CA . ARG A 1 109 ? 10.800 4.761 -9.388 1.00 96.75 109 ARG A CA 1
ATOM 886 C C . ARG A 1 109 ? 11.959 4.026 -10.059 1.00 96.75 109 ARG A C 1
ATOM 888 O O . ARG A 1 109 ? 12.431 4.433 -11.119 1.00 96.75 109 ARG A O 1
ATOM 895 N N . THR A 1 110 ? 12.434 2.936 -9.457 1.00 96.06 110 THR A N 1
ATOM 896 C CA . THR A 1 110 ? 13.526 2.139 -10.041 1.00 96.06 110 THR A CA 1
ATOM 897 C C . THR A 1 110 ? 13.091 1.404 -11.311 1.00 96.06 110 THR A C 1
ATOM 899 O O . THR A 1 110 ? 13.855 1.367 -12.278 1.00 96.06 110 THR A O 1
ATOM 902 N N . ALA A 1 111 ? 11.866 0.873 -11.353 1.00 95.06 111 ALA A N 1
ATOM 903 C CA . ALA A 1 111 ? 11.301 0.232 -12.538 1.00 95.06 111 ALA A CA 1
ATOM 904 C C . ALA A 1 111 ? 11.102 1.226 -13.695 1.00 95.06 111 ALA A C 1
ATOM 906 O O . ALA A 1 111 ? 11.485 0.919 -14.822 1.00 95.06 111 ALA A O 1
ATOM 907 N N . GLN A 1 112 ? 10.603 2.433 -13.412 1.00 96.06 112 GLN A N 1
ATOM 908 C CA . GLN A 1 112 ? 10.452 3.513 -14.394 1.00 96.06 112 GLN A CA 1
ATOM 909 C C . GLN A 1 112 ? 11.798 3.904 -15.011 1.00 96.06 112 GLN A C 1
ATOM 911 O O . GLN A 1 112 ? 11.936 3.907 -16.228 1.00 96.06 112 GLN A O 1
ATOM 916 N N . ARG A 1 113 ? 12.843 4.096 -14.194 1.00 96.12 113 ARG A N 1
ATOM 917 C CA . ARG A 1 113 ? 14.197 4.384 -14.707 1.00 96.12 113 ARG A CA 1
ATOM 918 C C . ARG A 1 113 ? 14.718 3.291 -15.649 1.00 96.12 113 ARG A C 1
ATOM 920 O O . ARG A 1 113 ? 15.389 3.590 -16.635 1.00 96.12 113 ARG A O 1
ATOM 927 N N . ARG A 1 114 ? 14.434 2.015 -15.352 1.00 93.50 114 ARG A N 1
ATOM 928 C CA . ARG A 1 114 ? 14.809 0.889 -16.229 1.00 93.50 114 ARG A CA 1
ATOM 929 C C . ARG A 1 114 ? 14.009 0.900 -17.531 1.00 93.50 114 ARG A C 1
ATOM 931 O O . ARG A 1 114 ? 14.603 0.727 -18.592 1.00 93.50 114 ARG A O 1
ATOM 938 N N . HIS A 1 115 ? 12.701 1.140 -17.449 1.00 94.88 115 HIS A N 1
ATOM 939 C CA . HIS A 1 115 ? 11.825 1.298 -18.611 1.00 94.88 115 HIS A CA 1
ATOM 940 C C . HIS A 1 115 ? 12.319 2.411 -19.542 1.00 94.88 115 HIS A C 1
ATOM 942 O O . HIS A 1 115 ? 12.544 2.162 -20.727 1.00 94.88 115 HIS A O 1
ATOM 948 N N . ASP A 1 116 ? 12.611 3.590 -18.991 1.00 95.44 116 ASP A N 1
ATOM 949 C CA . ASP A 1 116 ? 13.120 4.738 -19.744 1.00 95.44 116 ASP A CA 1
ATOM 950 C C . ASP A 1 116 ? 14.449 4.425 -20.439 1.00 95.44 116 ASP A C 1
ATOM 952 O O . ASP A 1 116 ? 14.639 4.771 -21.609 1.00 95.44 116 ASP A O 1
ATOM 956 N N . LYS A 1 117 ? 15.354 3.705 -19.760 1.00 94.56 117 LYS A N 1
ATOM 957 C CA . LYS A 1 117 ? 16.625 3.253 -20.345 1.00 94.56 117 LYS A CA 1
ATOM 958 C C . LYS A 1 117 ? 16.399 2.340 -21.552 1.00 94.56 117 LYS A C 1
ATOM 960 O O . LYS A 1 117 ? 17.029 2.536 -22.592 1.00 94.56 117 LYS A O 1
ATOM 965 N N . TYR A 1 118 ? 15.503 1.359 -21.440 1.00 92.62 118 TYR A N 1
ATOM 966 C CA . TYR A 1 118 ? 15.186 0.453 -22.549 1.00 92.62 118 TYR A CA 1
ATOM 967 C C . TYR A 1 118 ? 14.540 1.196 -23.715 1.00 92.62 118 TYR A C 1
ATOM 969 O O . TYR A 1 118 ? 14.949 1.026 -24.865 1.00 92.62 118 TYR A O 1
ATOM 977 N N . ARG A 1 119 ? 13.598 2.094 -23.420 1.00 93.06 119 ARG A N 1
ATOM 978 C CA . ARG A 1 119 ? 12.939 2.941 -24.415 1.00 93.06 119 ARG A CA 1
ATOM 979 C C . ARG A 1 119 ? 13.938 3.838 -25.145 1.00 93.06 119 ARG A C 1
ATOM 981 O O . ARG A 1 119 ? 13.846 3.991 -26.363 1.00 93.06 119 ARG A O 1
ATOM 988 N N . HIS A 1 120 ? 14.898 4.419 -24.428 1.00 94.19 120 HIS A N 1
ATOM 989 C CA . HIS A 1 120 ? 15.942 5.250 -25.019 1.00 94.19 120 HIS A CA 1
ATOM 990 C C . HIS A 1 120 ? 16.845 4.450 -25.966 1.00 94.19 120 HIS A C 1
ATOM 992 O O . HIS A 1 120 ? 17.016 4.848 -27.119 1.00 94.19 120 HIS A O 1
ATOM 998 N N . HIS A 1 121 ? 17.362 3.298 -25.528 1.00 92.19 121 HIS A N 1
ATOM 999 C CA . HIS A 1 121 ? 18.204 2.445 -26.373 1.00 92.19 121 HIS A CA 1
ATOM 1000 C C . HIS A 1 121 ? 17.480 1.962 -27.628 1.00 92.19 121 HIS A C 1
ATOM 1002 O O . HIS A 1 121 ? 18.046 1.986 -28.719 1.00 92.19 121 HIS A O 1
ATOM 1008 N N . LEU A 1 122 ? 16.212 1.575 -27.503 1.00 91.75 122 LEU A N 1
ATOM 1009 C CA . LEU A 1 122 ? 15.425 1.105 -28.637 1.00 91.75 122 LEU A CA 1
ATOM 1010 C C . LEU A 1 122 ? 15.239 2.209 -29.690 1.00 91.75 122 LEU A C 1
ATOM 1012 O O . LEU A 1 122 ? 15.414 1.954 -30.881 1.00 91.75 122 LEU A O 1
ATOM 1016 N N . ARG A 1 123 ? 14.995 3.454 -29.259 1.00 91.25 123 ARG A N 1
ATOM 1017 C CA . ARG A 1 123 ? 14.945 4.624 -30.155 1.00 91.25 123 ARG A CA 1
ATOM 1018 C C . ARG A 1 123 ? 16.282 4.899 -30.837 1.00 91.25 123 ARG A C 1
ATOM 1020 O O . ARG A 1 123 ? 16.299 5.223 -32.020 1.00 91.25 123 ARG A O 1
ATOM 1027 N N . GLN A 1 124 ? 17.397 4.779 -30.115 1.00 92.75 124 GLN A N 1
ATOM 1028 C CA . GLN A 1 124 ? 18.728 4.943 -30.707 1.00 92.75 124 GLN A CA 1
ATOM 1029 C C . GLN A 1 124 ? 18.995 3.886 -31.783 1.00 92.75 124 GLN A C 1
ATOM 1031 O O . GLN A 1 124 ? 19.433 4.233 -32.876 1.00 92.75 124 GLN A O 1
ATOM 1036 N N . LEU A 1 125 ? 18.666 2.620 -31.510 1.00 90.50 125 LEU A N 1
ATOM 1037 C CA . LEU A 1 125 ? 18.819 1.529 -32.475 1.00 90.50 125 LEU A CA 1
ATOM 1038 C C . LEU A 1 125 ? 17.949 1.730 -33.720 1.00 90.50 125 LEU A C 1
ATOM 1040 O O . LEU A 1 125 ? 18.409 1.474 -34.829 1.00 90.50 125 LEU A O 1
ATOM 1044 N N . GLN A 1 126 ? 16.713 2.207 -33.555 1.00 89.88 126 GLN A N 1
ATOM 1045 C CA . GLN A 1 126 ? 15.836 2.541 -34.681 1.00 89.88 126 GLN A CA 1
ATOM 1046 C C . GLN A 1 126 ? 16.429 3.651 -35.553 1.00 89.88 126 GLN A C 1
ATOM 1048 O O . GLN A 1 126 ? 16.499 3.488 -36.766 1.00 89.88 126 GLN A O 1
ATOM 1053 N N . ARG A 1 127 ? 16.932 4.733 -34.945 1.00 92.75 127 ARG A N 1
ATOM 1054 C CA . ARG A 1 127 ? 17.590 5.824 -35.683 1.00 92.75 127 ARG A CA 1
ATOM 1055 C C . ARG A 1 127 ? 18.833 5.348 -36.429 1.00 92.75 127 ARG A C 1
ATOM 1057 O O . ARG A 1 127 ? 19.032 5.710 -37.580 1.00 92.75 127 ARG A O 1
ATOM 1064 N N . GLN A 1 128 ? 19.662 4.522 -35.791 1.00 92.00 128 GLN A N 1
ATOM 1065 C CA . GLN A 1 128 ? 20.853 3.961 -36.434 1.00 92.00 128 GLN A CA 1
ATOM 1066 C C . GLN A 1 128 ? 20.496 3.076 -37.630 1.00 92.00 128 GLN A C 1
ATOM 1068 O O . GLN A 1 128 ? 21.187 3.136 -38.640 1.00 92.00 128 GLN A O 1
ATOM 1073 N N . ARG A 1 129 ? 19.421 2.283 -37.535 1.00 88.56 129 ARG A N 1
ATOM 1074 C CA . ARG A 1 129 ? 18.928 1.483 -38.665 1.00 88.56 129 ARG A CA 1
ATOM 1075 C C . ARG A 1 129 ? 18.451 2.352 -39.816 1.00 88.56 129 ARG A C 1
ATOM 1077 O O . ARG A 1 129 ? 18.915 2.141 -40.923 1.00 88.56 129 ARG A O 1
ATOM 1084 N N . GLN A 1 130 ? 17.628 3.359 -39.532 1.00 91.25 130 GLN A N 1
ATOM 1085 C CA . GLN A 1 130 ? 17.141 4.294 -40.549 1.00 91.25 130 GLN A CA 1
ATOM 1086 C C . GLN A 1 130 ? 18.297 4.981 -41.285 1.00 91.25 130 GLN A C 1
ATOM 1088 O O . GLN A 1 130 ? 18.305 5.026 -42.506 1.00 91.25 130 GLN A O 1
ATOM 1093 N N . LEU A 1 131 ? 19.323 5.438 -40.558 1.00 93.94 131 LEU A N 1
ATOM 1094 C CA . LEU A 1 131 ? 20.513 6.036 -41.174 1.00 93.94 131 LEU A CA 1
ATOM 1095 C C . LEU A 1 131 ? 21.320 5.034 -42.015 1.00 93.94 131 LEU A C 1
ATOM 1097 O O . LEU A 1 131 ? 21.930 5.416 -43.006 1.00 93.94 131 LEU A O 1
ATOM 1101 N N . GLN A 1 132 ? 21.379 3.762 -41.609 1.00 92.69 132 GLN A N 1
ATOM 1102 C CA . GLN A 1 132 ? 22.052 2.719 -42.388 1.00 92.69 132 GLN A CA 1
ATOM 1103 C C . GLN A 1 132 ? 21.273 2.346 -43.649 1.00 92.69 132 GLN A C 1
ATOM 1105 O O . GLN A 1 132 ? 21.899 2.077 -44.666 1.00 92.69 132 GLN A O 1
ATOM 1110 N N . GLU A 1 133 ? 19.945 2.313 -43.574 1.00 91.75 133 GLU A N 1
ATOM 1111 C CA . GLU A 1 133 ? 19.061 2.082 -44.719 1.00 91.75 133 GLU A CA 1
ATOM 1112 C C . GLU A 1 133 ? 19.193 3.229 -45.725 1.00 91.75 133 GLU A C 1
ATOM 1114 O O . GLU A 1 133 ? 19.539 2.966 -46.869 1.00 91.75 133 GLU A O 1
ATOM 1119 N N . GLN A 1 134 ? 19.110 4.484 -45.272 1.00 92.50 134 GLN A N 1
ATOM 1120 C CA . GLN A 1 134 ? 19.322 5.666 -46.121 1.00 92.50 134 GLN A CA 1
ATOM 1121 C C . GLN A 1 134 ? 20.677 5.643 -46.835 1.00 92.50 134 GLN A C 1
ATOM 1123 O O . GLN A 1 134 ? 20.741 5.794 -48.044 1.00 92.50 134 GLN A O 1
ATOM 1128 N N . ARG A 1 135 ? 21.771 5.360 -46.114 1.00 92.56 135 ARG A N 1
ATOM 1129 C CA . ARG A 1 135 ? 23.103 5.263 -46.738 1.00 92.56 135 ARG A CA 1
ATOM 1130 C C . ARG A 1 135 ? 23.204 4.143 -47.771 1.00 92.56 135 ARG A C 1
ATOM 1132 O O . ARG A 1 135 ? 24.000 4.248 -48.693 1.00 92.56 135 ARG A O 1
ATOM 1139 N N . ARG A 1 136 ? 22.479 3.036 -47.581 1.00 92.19 136 ARG A N 1
ATOM 1140 C CA . ARG A 1 136 ? 22.450 1.948 -48.568 1.00 92.19 136 ARG A CA 1
ATOM 1141 C C . ARG A 1 136 ? 21.690 2.379 -49.811 1.00 92.19 136 ARG A C 1
ATOM 1143 O O . ARG A 1 136 ? 22.204 2.165 -50.896 1.00 92.19 136 ARG A O 1
ATOM 1150 N N . GLU A 1 137 ? 20.534 3.012 -49.635 1.00 92.19 137 GLU A N 1
ATOM 1151 C CA . GLU A 1 137 ? 19.741 3.570 -50.733 1.00 92.19 137 GLU A CA 1
ATOM 1152 C C . GLU A 1 137 ? 20.550 4.609 -51.527 1.00 92.19 137 GLU A C 1
ATOM 1154 O O . GLU A 1 137 ? 20.627 4.509 -52.748 1.00 92.19 137 GLU A O 1
ATOM 1159 N N . ASP A 1 138 ? 21.233 5.536 -50.846 1.00 91.38 138 ASP A N 1
ATOM 1160 C CA . ASP A 1 138 ? 22.098 6.541 -51.479 1.00 91.38 138 ASP A CA 1
ATOM 1161 C C . ASP A 1 138 ? 23.228 5.884 -52.292 1.00 91.38 138 ASP A C 1
ATOM 1163 O O . ASP A 1 138 ? 23.416 6.200 -53.466 1.00 91.38 138 ASP A O 1
ATOM 1167 N N . ASN A 1 139 ? 23.938 4.912 -51.705 1.00 90.81 139 ASN A N 1
ATOM 1168 C CA . ASN A 1 139 ? 25.001 4.182 -52.402 1.00 90.81 139 ASN A CA 1
ATOM 1169 C C . ASN A 1 139 ? 24.466 3.395 -53.612 1.00 90.81 139 ASN A C 1
ATOM 1171 O O . ASN A 1 139 ? 25.120 3.339 -54.650 1.00 90.81 139 ASN A O 1
ATOM 1175 N N . GLU A 1 140 ? 23.289 2.772 -53.497 1.00 90.50 140 GLU A N 1
ATOM 1176 C CA . GLU A 1 140 ? 22.658 2.043 -54.602 1.00 90.50 140 GLU A CA 1
ATOM 1177 C C . GLU A 1 140 ? 22.294 2.985 -55.758 1.00 90.50 140 GLU A C 1
ATOM 1179 O O . GLU A 1 140 ? 22.490 2.628 -56.923 1.00 90.50 140 GLU A O 1
ATOM 1184 N N . LEU A 1 141 ? 21.814 4.195 -55.456 1.00 89.62 141 LEU A N 1
ATOM 1185 C CA . LEU A 1 141 ? 21.528 5.228 -56.454 1.00 89.62 141 LEU A CA 1
ATOM 1186 C C . LEU A 1 141 ? 22.807 5.752 -57.121 1.00 89.62 141 LEU A C 1
ATOM 1188 O O . LEU A 1 141 ? 22.835 5.901 -58.344 1.00 89.62 141 LEU A O 1
ATOM 1192 N N . GLU A 1 142 ? 23.874 5.986 -56.353 1.00 86.31 142 GLU A N 1
ATOM 1193 C CA . GLU A 1 142 ? 25.185 6.374 -56.889 1.00 86.31 142 GLU A CA 1
ATOM 1194 C C . GLU A 1 142 ? 25.764 5.291 -57.811 1.00 86.31 142 GLU A C 1
ATOM 1196 O O . GLU A 1 142 ? 26.221 5.597 -58.914 1.00 86.31 142 GLU A O 1
ATOM 1201 N N . GLU A 1 143 ? 25.695 4.015 -57.415 1.00 84.50 143 GLU A N 1
ATOM 1202 C CA . GLU A 1 143 ? 26.132 2.893 -58.252 1.00 84.50 143 GLU A CA 1
ATOM 1203 C C . GLU A 1 143 ? 25.318 2.784 -59.548 1.00 84.50 143 GLU A C 1
ATOM 1205 O O . GLU A 1 143 ? 25.883 2.530 -60.615 1.00 84.50 143 GLU A O 1
ATOM 1210 N N . GLN A 1 144 ? 23.997 2.974 -59.483 1.00 84.50 144 GLN A N 1
ATOM 1211 C CA . GLN A 1 144 ? 23.132 2.979 -60.666 1.00 84.50 144 GLN A CA 1
ATOM 1212 C C . GLN A 1 144 ? 23.459 4.152 -61.596 1.00 84.50 144 GLN A C 1
ATOM 1214 O O . GLN A 1 144 ? 23.571 3.956 -62.808 1.00 84.50 144 GLN A O 1
ATOM 1219 N N . GLY A 1 145 ? 23.683 5.345 -61.040 1.00 81.44 145 GLY A N 1
ATOM 1220 C CA . GLY A 1 145 ? 24.109 6.527 -61.787 1.00 81.44 145 GLY A CA 1
ATOM 1221 C C . GLY A 1 145 ? 25.459 6.322 -62.477 1.00 81.44 145 GLY A C 1
ATOM 1222 O O . GLY A 1 145 ? 25.568 6.524 -63.687 1.00 81.44 145 GLY A O 1
ATOM 1223 N N . ALA A 1 146 ? 26.461 5.822 -61.751 1.00 75.56 146 ALA A N 1
ATOM 1224 C CA . ALA A 1 146 ? 27.786 5.519 -62.292 1.00 75.56 146 ALA A CA 1
ATOM 1225 C C . ALA A 1 146 ? 27.739 4.444 -63.391 1.00 75.56 146 ALA A C 1
ATOM 1227 O O . ALA A 1 146 ? 28.394 4.581 -64.424 1.00 75.56 146 ALA A O 1
ATOM 1228 N N . ARG A 1 147 ? 26.921 3.396 -63.217 1.00 71.25 147 ARG A N 1
ATOM 1229 C CA . ARG A 1 147 ? 26.689 2.388 -64.262 1.00 71.25 147 ARG A CA 1
ATOM 1230 C C . ARG A 1 147 ? 25.997 2.994 -65.480 1.00 71.25 147 ARG A C 1
ATOM 1232 O O . ARG A 1 147 ? 26.413 2.698 -66.586 1.00 71.25 147 ARG A O 1
ATOM 1239 N N . SER A 1 148 ? 24.998 3.858 -65.313 1.00 68.81 148 SER A N 1
ATOM 1240 C CA . SER A 1 148 ? 24.304 4.487 -66.450 1.00 68.81 148 SER A CA 1
ATOM 1241 C C . SER A 1 148 ? 25.209 5.395 -67.295 1.00 68.81 148 SER A C 1
ATOM 1243 O O . SER A 1 148 ? 25.025 5.483 -68.506 1.00 68.81 148 SER A O 1
ATOM 1245 N N . LEU A 1 149 ? 26.213 6.024 -66.674 1.00 65.75 149 LEU A N 1
ATOM 1246 C CA . LEU A 1 149 ? 27.223 6.828 -67.367 1.00 65.75 149 LEU A CA 1
ATOM 1247 C C . LEU A 1 149 ? 28.206 5.954 -68.162 1.00 65.75 149 LEU A C 1
ATOM 1249 O O . LEU A 1 149 ? 28.568 6.319 -69.269 1.00 65.75 149 LEU A O 1
ATOM 1253 N N . LEU A 1 150 ? 28.560 4.768 -67.654 1.00 60.81 150 LEU A N 1
ATOM 1254 C CA . LEU A 1 150 ? 29.455 3.814 -68.330 1.00 60.81 150 LEU A CA 1
ATOM 1255 C C . LEU A 1 150 ? 28.864 3.149 -69.590 1.00 60.81 150 LEU A C 1
ATOM 1257 O O . LEU A 1 150 ? 29.615 2.531 -70.335 1.00 60.81 150 LEU A O 1
ATOM 1261 N N . TRP A 1 151 ? 27.547 3.224 -69.815 1.00 57.34 151 TRP A N 1
ATOM 1262 C CA . TRP A 1 151 ? 26.869 2.646 -70.993 1.00 57.34 151 TRP A CA 1
ATOM 1263 C C . TRP A 1 151 ? 26.447 3.692 -72.043 1.00 57.34 151 TRP A C 1
ATOM 1265 O O . TRP A 1 151 ? 25.875 3.317 -73.065 1.00 57.34 151 TRP A O 1
ATOM 1275 N N . ASN A 1 152 ? 26.688 4.981 -71.782 1.00 54.25 152 ASN A N 1
ATOM 1276 C CA . ASN A 1 152 ? 26.364 6.092 -72.688 1.00 54.25 152 ASN A CA 1
ATOM 1277 C C . ASN A 1 152 ? 27.603 6.716 -73.367 1.00 54.25 152 ASN A C 1
ATOM 1279 O O . ASN A 1 152 ? 27.439 7.677 -74.119 1.00 54.25 152 ASN A O 1
ATOM 1283 N N . ASP A 1 153 ? 28.792 6.156 -73.127 1.00 47.75 153 ASP A N 1
ATOM 1284 C CA . ASP A 1 153 ? 30.018 6.354 -73.920 1.00 47.75 153 ASP A CA 1
ATOM 1285 C C . ASP A 1 153 ? 30.228 5.154 -74.863 1.00 47.75 153 ASP A C 1
ATOM 1287 O O . ASP A 1 153 ? 30.728 5.362 -75.994 1.00 47.75 153 ASP A O 1
#

Secondary structure (DSSP, 8-state):
--HHHHHHHHHHHHHHHHHHHHHHHHHHHHHHHHHHHHHHHHHHHHHHHHHHHHTTSS----HHHHHHHHHHHHHHHHHHHHHHHHHHHHHHHHHHHHHHHHHHHHHHHHHHHHHHHHHHHHHHHHHHHHHHHHHHHHHHHHHHHHHHHHT--

Organism: NCBI:txid2518644

InterPro domains:
  IPR002954 Salmonella surface presentation of antigen M protein [PF02090] (7-144)

Sequence (153 aa):
MRCSADWQAWLRLAETRVQALQQGLSGTTRQLQALHDQGSGLLEQLEVLRQLRIEEEGQHLSYAQLRDLLRRQALLRRQAQVMTLELAQISQQQEQLQRTQAEQQLQLRTAQRRHDKYRHHLRQLQRQRQLQEQRREDNELEEQGARSLLWND

pLDDT: mean 88.53, std 10.5, range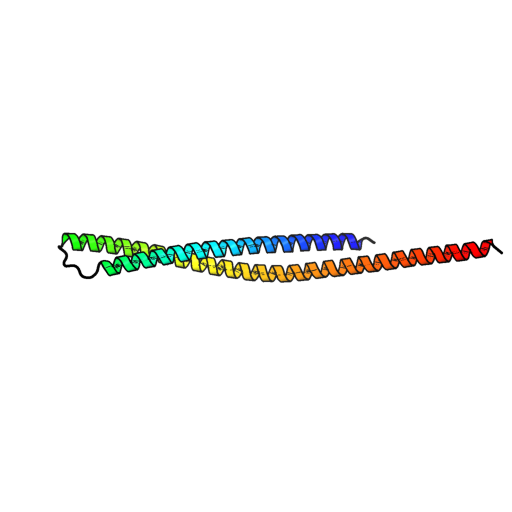 [47.75, 97.0]